Protein AF-A0A2E0HB44-F1 (afdb_monomer_lite)

Structure (mmCIF, N/CA/C/O backbone):
data_AF-A0A2E0HB44-F1
#
_entry.id   AF-A0A2E0HB44-F1
#
loop_
_atom_site.group_PDB
_atom_site.id
_atom_site.type_symbol
_atom_site.label_atom_id
_atom_site.label_alt_id
_atom_site.label_comp_id
_atom_site.label_asym_id
_atom_site.label_entity_id
_atom_site.label_seq_id
_atom_site.pdbx_PDB_ins_code
_atom_site.Cartn_x
_atom_site.Cartn_y
_atom_site.Cartn_z
_atom_site.occupancy
_atom_site.B_iso_or_equiv
_atom_site.auth_seq_id
_atom_site.auth_comp_id
_atom_site.auth_asym_id
_atom_site.auth_atom_id
_atom_site.pdbx_PDB_model_num
ATOM 1 N N . MET A 1 1 ? -35.292 -28.260 11.788 1.00 58.31 1 MET A N 1
ATOM 2 C CA . MET A 1 1 ? -34.231 -28.113 12.813 1.00 58.31 1 MET A CA 1
ATOM 3 C C . MET A 1 1 ? -33.071 -27.229 12.351 1.00 58.31 1 MET A C 1
ATOM 5 O O . MET A 1 1 ? -32.854 -26.209 12.983 1.00 58.31 1 MET A O 1
ATOM 9 N N . LYS A 1 2 ? -32.400 -27.507 11.218 1.00 65.06 2 LYS A N 1
ATOM 10 C CA . LYS A 1 2 ? -31.280 -26.671 10.717 1.00 65.06 2 LYS A CA 1
ATOM 11 C C . LYS A 1 2 ? -31.621 -25.179 10.517 1.00 65.06 2 LYS A C 1
ATOM 13 O O . LYS A 1 2 ? -30.831 -24.322 10.881 1.00 65.06 2 LYS A O 1
ATOM 18 N N . LYS A 1 3 ? -32.822 -24.871 10.004 1.00 69.94 3 LYS A N 1
ATOM 19 C CA . LYS A 1 3 ? -33.286 -23.488 9.756 1.00 69.94 3 LYS A CA 1
ATOM 20 C C . LYS A 1 3 ? -33.513 -22.672 11.036 1.00 69.94 3 LYS A C 1
ATOM 22 O O . LYS A 1 3 ? -33.260 -21.478 11.043 1.00 69.94 3 LYS A O 1
ATOM 27 N N . ILE A 1 4 ? -33.966 -23.332 12.104 1.00 79.12 4 ILE A N 1
ATOM 28 C CA . ILE A 1 4 ? -34.175 -22.689 13.408 1.00 79.12 4 ILE A CA 1
ATOM 29 C C . ILE A 1 4 ? -32.816 -22.389 14.033 1.00 79.12 4 ILE A C 1
ATOM 31 O O . ILE A 1 4 ? -32.596 -21.272 14.466 1.00 79.12 4 ILE A O 1
ATOM 35 N N . LEU A 1 5 ? -31.880 -23.343 13.978 1.00 74.62 5 LEU A N 1
ATOM 36 C CA . LEU A 1 5 ? -30.537 -23.155 14.522 1.00 74.62 5 LEU A CA 1
ATOM 37 C C . LEU A 1 5 ? -29.784 -22.016 13.815 1.00 74.62 5 LEU A C 1
ATOM 39 O O . LEU A 1 5 ? -29.263 -21.135 14.484 1.00 74.62 5 LEU A O 1
ATOM 43 N N . LEU A 1 6 ? -29.812 -21.978 12.476 1.00 78.38 6 LEU A N 1
ATOM 44 C CA . LEU A 1 6 ? -29.213 -20.891 11.688 1.00 78.38 6 LEU A CA 1
ATOM 45 C C . LEU A 1 6 ? -29.871 -19.533 11.974 1.00 78.38 6 LEU A C 1
ATOM 47 O O . LEU A 1 6 ? -29.171 -18.534 12.111 1.00 78.38 6 LEU A O 1
ATOM 51 N N . GLY A 1 7 ? -31.201 -19.501 12.109 1.00 78.94 7 GLY A N 1
ATOM 52 C CA . GLY A 1 7 ? -31.933 -18.289 12.478 1.00 78.94 7 GLY A CA 1
ATOM 53 C C . GLY A 1 7 ? -31.572 -17.793 13.879 1.00 78.94 7 GLY A C 1
ATOM 54 O O . GLY A 1 7 ? -31.317 -16.608 14.061 1.00 78.94 7 GLY A O 1
ATOM 55 N N . SER A 1 8 ? -31.472 -18.692 14.860 1.00 78.12 8 SER A N 1
ATOM 56 C CA . SER A 1 8 ? -31.067 -18.355 16.227 1.00 78.12 8 SER A CA 1
ATOM 57 C C . SER A 1 8 ? -29.629 -17.841 16.286 1.00 78.12 8 SER A C 1
ATOM 59 O O . SER A 1 8 ? -29.381 -16.840 16.949 1.00 78.12 8 SER A O 1
ATOM 61 N N . THR A 1 9 ? -28.690 -18.458 15.563 1.00 77.88 9 THR A N 1
ATOM 62 C CA . THR A 1 9 ? -27.300 -17.981 15.499 1.00 77.88 9 THR A CA 1
ATOM 63 C C . THR A 1 9 ? -27.203 -16.613 14.827 1.00 77.88 9 THR A C 1
ATOM 65 O O . THR A 1 9 ? -26.493 -15.749 15.329 1.00 77.88 9 THR A O 1
ATOM 68 N N . ALA A 1 10 ? -27.954 -16.377 13.747 1.00 75.06 10 ALA A N 1
ATOM 69 C CA . ALA A 1 10 ? -27.994 -15.078 13.080 1.00 75.06 10 ALA A CA 1
ATOM 70 C C . ALA A 1 10 ? -28.607 -13.982 13.969 1.00 75.06 10 ALA A C 1
ATOM 72 O O . ALA A 1 10 ? -28.091 -12.871 14.003 1.00 75.06 10 ALA A O 1
ATOM 73 N N . ILE A 1 11 ? -29.662 -14.293 14.732 1.00 80.44 11 ILE A N 1
ATOM 74 C CA . ILE A 1 11 ? -30.289 -13.350 15.672 1.00 80.44 11 ILE A CA 1
ATOM 75 C C . ILE A 1 11 ? -29.369 -13.056 16.856 1.00 80.44 11 ILE A C 1
ATOM 77 O O . ILE A 1 11 ? -29.272 -11.907 17.269 1.00 80.44 11 ILE A O 1
ATOM 81 N N . VAL A 1 12 ? -28.668 -14.059 17.391 1.00 78.94 12 VAL A N 1
ATOM 82 C CA . VAL A 1 12 ? -27.677 -13.847 18.455 1.00 78.94 12 VAL A CA 1
ATOM 83 C C . VAL A 1 12 ? -26.504 -13.019 17.928 1.00 78.94 12 VAL A C 1
ATOM 85 O O . VAL A 1 12 ? -26.096 -12.072 18.589 1.00 78.94 12 VAL A O 1
ATOM 88 N N . ALA A 1 13 ? -26.014 -13.292 16.716 1.00 72.75 13 ALA A N 1
ATOM 89 C CA . ALA A 1 13 ? -24.972 -12.488 16.080 1.00 72.75 13 ALA A CA 1
ATOM 90 C C . ALA A 1 13 ? -25.425 -11.035 15.853 1.00 72.75 13 ALA A C 1
ATOM 92 O O . ALA A 1 13 ? -24.742 -10.107 16.278 1.00 72.75 13 ALA A O 1
ATOM 93 N N . ALA A 1 14 ? -26.608 -10.825 15.271 1.00 72.56 14 ALA A N 1
ATOM 94 C CA . ALA A 1 14 ? -27.177 -9.495 15.057 1.00 72.56 14 ALA A CA 1
ATOM 95 C C . ALA A 1 14 ? -27.480 -8.769 16.378 1.00 72.56 14 ALA A C 1
ATOM 97 O O . ALA A 1 14 ? -27.233 -7.573 16.496 1.00 72.56 14 ALA A O 1
ATOM 98 N N . GLY A 1 15 ? -27.963 -9.488 17.392 1.00 72.50 15 GLY A N 1
ATOM 99 C CA . GLY A 1 15 ? -28.239 -8.961 18.724 1.00 72.50 15 GLY A CA 1
ATOM 100 C C . GLY A 1 15 ? -26.971 -8.571 19.478 1.00 72.50 15 GLY A C 1
ATOM 101 O O . GLY A 1 15 ? -26.975 -7.558 20.167 1.00 72.50 15 GLY A O 1
ATOM 102 N N . MET A 1 16 ? -25.864 -9.298 19.307 1.00 68.94 16 MET A N 1
ATOM 103 C CA . MET A 1 16 ? -24.560 -8.905 19.857 1.00 68.94 16 MET A CA 1
ATOM 104 C C . MET A 1 16 ? -24.000 -7.662 19.155 1.00 68.94 16 MET A C 1
ATOM 106 O O . MET A 1 16 ? -23.440 -6.802 19.823 1.00 68.94 16 MET A O 1
ATOM 110 N N . ILE A 1 17 ? -24.213 -7.521 17.842 1.00 65.62 17 ILE A N 1
ATOM 111 C CA . ILE A 1 17 ? -23.807 -6.329 17.077 1.00 65.62 17 ILE A CA 1
ATOM 112 C C . ILE A 1 17 ? -24.665 -5.108 17.449 1.00 65.62 17 ILE A C 1
ATOM 114 O O . ILE A 1 17 ? -24.153 -4.001 17.563 1.00 65.62 17 ILE A O 1
ATOM 118 N N . ALA A 1 18 ? -25.968 -5.295 17.667 1.00 63.72 18 ALA A N 1
ATOM 119 C CA . ALA A 1 18 ? -26.884 -4.207 18.011 1.00 63.72 18 ALA A CA 1
ATOM 120 C C . ALA A 1 18 ? -26.830 -3.793 19.494 1.00 63.72 18 ALA A C 1
ATOM 122 O O . ALA A 1 18 ? -27.252 -2.689 19.828 1.00 63.72 18 ALA A O 1
ATOM 123 N N . SER A 1 19 ? -26.347 -4.666 20.387 1.00 59.84 19 SER A N 1
ATOM 124 C CA . SER A 1 19 ? -26.291 -4.410 21.837 1.00 59.84 19 SER A CA 1
ATOM 125 C C . SER A 1 19 ? -24.945 -3.891 22.334 1.00 59.84 19 SER A C 1
ATOM 127 O O . SER A 1 19 ? -24.829 -3.560 23.515 1.00 59.84 19 SER A O 1
ATOM 129 N N . THR A 1 20 ? -23.933 -3.767 21.469 1.00 57.34 20 THR A N 1
ATOM 130 C CA . THR A 1 20 ? -22.723 -3.035 21.845 1.00 57.34 20 THR A CA 1
ATOM 131 C C . THR A 1 20 ? -23.095 -1.581 22.135 1.00 57.34 20 THR A C 1
ATOM 133 O O . THR A 1 20 ? -23.658 -0.926 21.253 1.00 57.34 20 THR A O 1
ATOM 136 N N . PRO A 1 21 ? -22.781 -1.050 23.335 1.00 56.03 21 PRO A N 1
ATOM 137 C CA . PRO A 1 21 ? -22.858 0.384 23.589 1.00 56.03 21 PRO A CA 1
ATOM 138 C C . PRO A 1 21 ? -22.138 1.129 22.467 1.00 56.03 21 PRO A C 1
ATOM 140 O O . PRO A 1 21 ? -21.181 0.590 21.905 1.00 56.03 21 PRO A O 1
ATOM 143 N N . SER A 1 22 ? -22.560 2.357 22.154 1.00 57.22 22 SER A N 1
ATOM 144 C CA . SER A 1 22 ? -21.786 3.244 21.284 1.00 57.22 22 SER A CA 1
ATOM 145 C C . SER A 1 22 ? -20.380 3.376 21.872 1.00 57.22 22 SER A C 1
ATOM 147 O O . SER A 1 22 ? -20.172 4.114 22.837 1.00 57.22 22 SER A O 1
ATOM 149 N N . ALA A 1 23 ? -19.442 2.581 21.366 1.00 58.41 23 ALA A N 1
ATOM 150 C CA . ALA A 1 23 ? -18.107 2.509 21.913 1.00 58.41 23 ALA A CA 1
ATOM 151 C C . ALA A 1 23 ? -17.358 3.723 21.383 1.00 58.41 23 ALA A C 1
ATOM 153 O O . ALA A 1 23 ? -17.061 3.828 20.193 1.00 58.41 23 ALA A O 1
ATOM 154 N N . ILE A 1 24 ? -17.123 4.675 22.278 1.00 62.69 24 ILE A N 1
ATOM 155 C CA . ILE A 1 24 ? -16.204 5.769 22.020 1.00 62.69 24 ILE A CA 1
ATOM 156 C C . ILE A 1 24 ? -14.802 5.145 21.981 1.00 62.69 24 ILE A C 1
ATOM 158 O O . ILE A 1 24 ? -14.498 4.192 22.700 1.00 62.69 24 ILE A O 1
ATOM 162 N N . ALA A 1 25 ? -13.958 5.627 21.078 1.00 62.62 25 ALA A N 1
ATOM 163 C CA . ALA A 1 25 ? -12.551 5.277 21.127 1.00 62.62 25 ALA A CA 1
ATOM 164 C C . ALA A 1 25 ? -11.939 5.917 22.381 1.00 62.62 25 ALA A C 1
ATOM 166 O O . ALA A 1 25 ? -12.095 7.127 22.562 1.00 62.62 25 ALA A O 1
ATOM 167 N N . ALA A 1 26 ? -11.230 5.139 23.210 1.00 64.38 26 ALA A N 1
ATOM 168 C CA . ALA A 1 26 ? -10.563 5.650 24.414 1.00 64.38 26 ALA A CA 1
ATOM 169 C C . ALA A 1 26 ? -9.682 6.878 24.109 1.00 64.38 26 ALA A C 1
ATOM 171 O O . ALA A 1 26 ? -9.571 7.805 24.911 1.00 64.38 26 ALA A O 1
ATOM 172 N N . GLU A 1 27 ? -9.098 6.903 22.908 1.00 75.38 27 GLU A N 1
ATOM 173 C CA . GLU A 1 27 ? -8.415 8.050 22.327 1.00 75.38 27 GLU A CA 1
ATOM 174 C C . GLU A 1 27 ? -8.846 8.233 20.860 1.00 75.38 27 GLU A C 1
ATOM 176 O O . GLU A 1 27 ? -9.096 7.258 20.139 1.00 75.38 27 GLU A O 1
ATOM 181 N N . LYS A 1 28 ? -8.915 9.490 20.391 1.00 83.94 28 LYS A N 1
ATOM 182 C CA . LYS A 1 28 ? -9.114 9.782 18.962 1.00 83.94 28 LYS A CA 1
ATOM 183 C C . LYS A 1 28 ? -8.032 9.071 18.146 1.00 83.94 28 LYS A C 1
ATOM 185 O O . LYS A 1 28 ? -6.862 9.101 18.521 1.00 83.94 28 LYS A O 1
ATOM 190 N N . MET A 1 29 ? -8.425 8.468 17.022 1.00 88.19 29 MET A N 1
ATOM 191 C CA . MET A 1 29 ? -7.479 7.815 16.118 1.00 88.19 29 MET A CA 1
ATOM 192 C C . MET A 1 29 ? -6.395 8.807 15.688 1.00 88.19 29 MET A C 1
ATOM 194 O O . MET A 1 29 ? -6.696 9.892 15.188 1.00 88.19 29 MET A O 1
ATOM 198 N N . LYS A 1 30 ? -5.135 8.419 15.890 1.00 92.38 30 LYS A N 1
ATOM 199 C CA . LYS A 1 30 ? -3.972 9.133 15.366 1.00 92.38 30 LYS A CA 1
ATOM 200 C C . LYS A 1 30 ? -3.661 8.580 13.984 1.00 92.38 30 LYS A C 1
ATOM 202 O O . LYS A 1 30 ? -3.570 7.364 13.819 1.00 92.38 30 LYS A O 1
ATOM 207 N N . LEU A 1 31 ? -3.504 9.478 13.020 1.00 95.31 31 LEU A N 1
ATOM 208 C CA . LEU A 1 31 ? -2.991 9.141 11.699 1.00 95.31 31 LEU A CA 1
ATOM 209 C C . LEU A 1 31 ? -1.477 9.345 11.689 1.00 95.31 31 LEU A C 1
ATOM 211 O O . LEU A 1 31 ? -0.979 10.373 12.150 1.00 95.31 31 LEU A O 1
ATOM 215 N N . SER A 1 32 ? -0.761 8.362 11.165 1.00 97.00 32 SER A N 1
ATOM 216 C CA . SER A 1 32 ? 0.648 8.449 10.807 1.00 97.00 32 SER A CA 1
ATOM 217 C C . SER A 1 32 ? 0.780 8.597 9.299 1.00 97.00 32 SER A C 1
ATOM 219 O O . SER A 1 32 ? 0.073 7.917 8.554 1.00 97.00 32 SER A O 1
ATOM 221 N N . VAL A 1 33 ? 1.723 9.435 8.880 1.00 97.75 33 VAL A N 1
ATOM 222 C CA . VAL A 1 33 ? 2.183 9.509 7.494 1.00 97.75 33 VAL A CA 1
ATOM 223 C C . VAL A 1 33 ? 3.498 8.743 7.402 1.00 97.75 33 VAL A C 1
ATOM 225 O O . VAL A 1 33 ? 4.416 8.998 8.183 1.00 97.75 33 VAL A O 1
ATOM 228 N N . GLY A 1 34 ? 3.563 7.789 6.485 1.00 96.88 34 GLY A N 1
ATOM 229 C CA . GLY A 1 34 ? 4.752 7.008 6.157 1.00 96.88 34 GLY A CA 1
ATOM 230 C C . GLY A 1 34 ? 4.822 6.782 4.652 1.00 96.88 34 GLY A C 1
ATOM 231 O O . GLY A 1 34 ? 4.185 7.514 3.903 1.00 96.88 34 GLY A O 1
ATOM 232 N N . GLY A 1 35 ? 5.576 5.778 4.220 1.00 93.88 35 GLY A N 1
ATOM 233 C CA . GLY A 1 35 ? 5.709 5.442 2.806 1.00 93.88 35 GLY A CA 1
ATOM 234 C C . GLY A 1 35 ? 7.125 5.024 2.439 1.00 93.88 35 GLY A C 1
ATOM 235 O O . GLY A 1 35 ? 7.968 4.820 3.322 1.00 93.88 35 GLY A O 1
ATOM 236 N N . TYR A 1 36 ? 7.382 4.923 1.141 1.00 90.56 36 TYR A N 1
ATOM 237 C CA . TYR A 1 36 ? 8.688 4.593 0.583 1.00 90.56 36 TYR A CA 1
ATOM 238 C C . TYR A 1 36 ? 8.940 5.355 -0.721 1.00 90.56 36 TYR A C 1
ATOM 240 O O . TYR A 1 36 ? 8.036 5.934 -1.315 1.00 90.56 36 TYR A O 1
ATOM 248 N N . MET A 1 37 ? 10.199 5.376 -1.149 1.00 88.62 37 MET A N 1
ATOM 249 C CA . MET A 1 37 ? 10.588 5.848 -2.471 1.00 88.62 37 MET A CA 1
ATOM 250 C C . MET A 1 37 ? 11.817 5.068 -2.920 1.00 88.62 37 MET A C 1
ATOM 252 O O . MET A 1 37 ? 12.819 4.997 -2.207 1.00 88.62 37 MET A O 1
ATOM 256 N N . GLU A 1 38 ? 11.741 4.526 -4.122 1.00 85.56 38 GLU A N 1
ATOM 257 C CA . GLU A 1 38 ? 12.774 3.760 -4.788 1.00 85.56 38 GLU A CA 1
ATOM 258 C C . GLU A 1 38 ? 13.113 4.386 -6.139 1.00 85.56 38 GLU A C 1
ATOM 260 O O . GLU A 1 38 ? 12.278 4.985 -6.820 1.00 85.56 38 GLU A O 1
ATOM 265 N N . GLN A 1 39 ? 14.379 4.260 -6.525 1.00 85.44 39 GLN A N 1
ATOM 266 C CA . GLN A 1 39 ? 14.884 4.693 -7.820 1.00 85.44 39 GLN A CA 1
ATOM 267 C C . GLN A 1 39 ? 15.800 3.610 -8.360 1.00 85.44 39 GLN A C 1
ATOM 269 O O . GLN A 1 39 ? 16.777 3.225 -7.714 1.00 85.44 39 GLN A O 1
ATOM 274 N N . TRP A 1 40 ? 15.496 3.154 -9.563 1.00 83.56 40 TRP A N 1
ATOM 275 C CA . TRP A 1 40 ? 16.187 2.065 -10.218 1.00 83.56 40 TRP A CA 1
ATOM 276 C C . TRP A 1 40 ? 16.804 2.542 -11.527 1.00 83.56 40 TRP A C 1
ATOM 278 O O . TRP A 1 40 ? 16.214 3.322 -12.272 1.00 83.56 40 TRP A O 1
ATOM 288 N N . PHE A 1 41 ? 17.993 2.026 -11.820 1.00 84.81 41 PHE A N 1
ATOM 289 C CA . PHE A 1 41 ? 18.734 2.275 -13.053 1.00 84.81 41 PHE A CA 1
ATOM 290 C C . PHE A 1 41 ? 19.130 0.924 -13.632 1.00 84.81 41 PHE A C 1
ATOM 292 O O . PHE A 1 41 ? 19.623 0.064 -12.899 1.00 84.81 41 PHE A O 1
ATOM 299 N N . GLY A 1 42 ? 18.933 0.725 -14.929 1.00 81.31 42 GLY A N 1
ATOM 300 C CA . GLY A 1 42 ? 19.111 -0.597 -15.512 1.00 81.31 42 GLY A CA 1
ATOM 301 C C . GLY A 1 42 ? 19.305 -0.569 -17.013 1.00 81.31 42 GLY A C 1
ATOM 302 O O . GLY A 1 42 ? 18.936 0.389 -17.691 1.00 81.31 42 GLY A O 1
ATOM 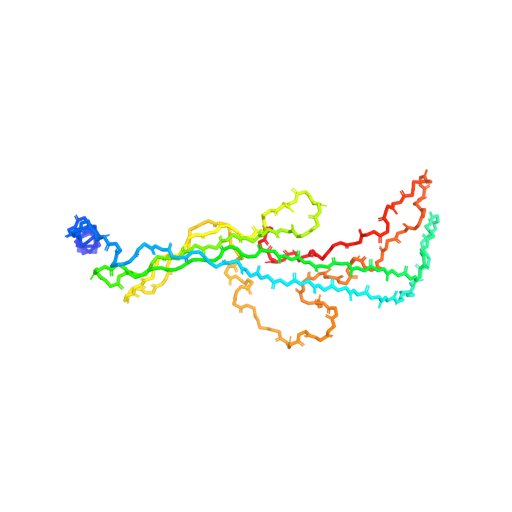303 N N . PHE A 1 43 ? 19.901 -1.651 -17.505 1.00 80.69 43 PHE A N 1
ATOM 304 C CA . PHE A 1 43 ? 20.108 -1.896 -18.922 1.00 80.69 43 PHE A CA 1
ATOM 305 C C . PHE A 1 43 ? 19.313 -3.125 -19.352 1.00 80.69 43 PHE A C 1
ATOM 307 O O . PHE A 1 43 ? 19.311 -4.138 -18.650 1.00 80.69 43 PHE A O 1
ATOM 314 N N . THR A 1 44 ? 18.670 -3.045 -20.510 1.00 78.12 44 THR A N 1
ATOM 315 C CA . THR A 1 44 ? 17.923 -4.141 -21.124 1.00 78.12 44 THR A CA 1
ATOM 316 C C . THR A 1 44 ? 18.498 -4.463 -22.496 1.00 78.12 44 THR A C 1
ATOM 318 O O . THR A 1 44 ? 18.880 -3.581 -23.259 1.00 78.12 44 THR A O 1
ATOM 321 N N . SER A 1 45 ? 18.589 -5.757 -22.792 1.00 77.38 45 SER A N 1
ATOM 322 C CA . SER A 1 45 ? 18.930 -6.277 -24.115 1.00 77.38 45 SER A CA 1
ATOM 323 C C . SER A 1 45 ? 17.795 -7.185 -24.555 1.00 77.38 45 SER A C 1
ATOM 325 O O . SER A 1 45 ? 17.327 -8.009 -23.764 1.00 77.38 45 SER A O 1
ATOM 327 N N . GLN A 1 46 ? 17.336 -7.008 -25.784 1.00 73.19 46 GLN A N 1
ATOM 328 C CA . GLN A 1 46 ? 16.203 -7.725 -26.347 1.00 73.19 46 GLN A CA 1
ATOM 329 C C . GLN A 1 46 ? 16.372 -7.881 -27.852 1.00 73.19 46 GLN A C 1
ATOM 331 O O . GLN A 1 46 ? 17.105 -7.115 -28.474 1.00 73.19 46 GLN A O 1
ATOM 336 N N . ASP A 1 47 ? 15.684 -8.868 -28.417 1.00 76.19 47 ASP A N 1
ATOM 337 C CA . ASP A 1 47 ? 15.642 -9.052 -29.861 1.00 76.19 47 ASP A CA 1
ATOM 338 C C . ASP A 1 47 ? 14.764 -7.966 -30.494 1.00 76.19 47 ASP A C 1
ATOM 340 O O . ASP A 1 47 ? 13.619 -7.761 -30.080 1.00 76.19 47 ASP A O 1
ATOM 344 N N . ASP A 1 48 ? 15.294 -7.284 -31.509 1.00 67.94 48 ASP A N 1
ATOM 345 C CA . ASP A 1 48 ? 14.575 -6.220 -32.204 1.00 67.94 48 ASP A CA 1
ATOM 346 C C . ASP A 1 48 ? 13.313 -6.757 -32.891 1.00 67.94 48 ASP A C 1
ATOM 348 O O . ASP A 1 48 ? 13.337 -7.739 -33.643 1.00 67.94 48 ASP A O 1
ATOM 352 N N . VAL A 1 49 ? 12.200 -6.052 -32.696 1.00 69.25 49 VAL A N 1
ATOM 353 C CA . VAL A 1 49 ? 10.987 -6.229 -33.498 1.00 69.25 49 VAL A CA 1
ATOM 354 C C . VAL A 1 49 ? 11.019 -5.204 -34.627 1.00 69.25 49 VAL A C 1
ATOM 356 O O . VAL A 1 49 ? 11.391 -4.050 -34.426 1.00 69.25 49 VAL A O 1
ATOM 359 N N . THR A 1 50 ? 10.637 -5.610 -35.841 1.00 75.94 50 THR A N 1
ATOM 360 C CA . THR A 1 50 ? 10.656 -4.717 -37.011 1.00 75.94 50 THR A CA 1
ATOM 361 C C . THR A 1 50 ? 9.898 -3.416 -36.730 1.00 75.94 50 THR A C 1
ATOM 363 O O . THR A 1 50 ? 8.699 -3.446 -36.466 1.00 75.94 50 THR A O 1
ATOM 366 N N . GLY A 1 51 ? 10.597 -2.282 -36.839 1.00 68.69 51 GLY A N 1
ATOM 367 C CA . GLY A 1 51 ? 10.016 -0.947 -36.664 1.00 68.69 51 GLY A CA 1
ATOM 368 C C . GLY A 1 51 ? 9.961 -0.439 -35.221 1.00 68.69 51 GLY A C 1
ATOM 369 O O . GLY A 1 51 ? 9.285 0.550 -34.983 1.00 68.69 51 GLY A O 1
ATOM 370 N N . GLN A 1 52 ? 10.638 -1.086 -34.272 1.00 70.62 52 GLN A N 1
ATOM 371 C CA . GLN A 1 52 ? 10.758 -0.619 -32.889 1.00 70.62 52 GLN A CA 1
ATOM 372 C C . GLN A 1 52 ? 12.236 -0.399 -32.562 1.00 70.62 52 GLN A C 1
ATOM 374 O O . GLN A 1 52 ? 13.058 -1.266 -32.853 1.00 70.62 52 GLN A O 1
ATOM 379 N N . ASP A 1 53 ? 12.562 0.747 -31.967 1.00 71.19 53 ASP A N 1
ATOM 380 C CA . ASP A 1 53 ? 13.893 1.023 -31.415 1.00 71.19 53 ASP A CA 1
ATOM 381 C C . ASP A 1 53 ? 13.780 1.166 -29.896 1.00 71.19 53 ASP A C 1
ATOM 383 O O . ASP A 1 53 ? 12.848 1.797 -29.386 1.00 71.19 53 ASP A O 1
ATOM 387 N N . TYR A 1 54 ? 14.717 0.576 -29.162 1.00 73.88 54 TYR A N 1
ATOM 388 C CA . TYR A 1 54 ? 14.701 0.522 -27.706 1.00 73.88 54 TYR A CA 1
ATOM 389 C C . TYR A 1 54 ? 15.971 1.162 -27.140 1.00 73.88 54 TYR A C 1
ATOM 391 O O . TYR A 1 54 ? 17.082 0.830 -27.532 1.00 73.88 54 TYR A O 1
ATOM 399 N N . SER A 1 55 ? 15.810 2.042 -26.145 1.00 70.44 55 SER A N 1
ATOM 400 C CA . SER A 1 55 ? 16.904 2.816 -25.523 1.00 70.44 55 SER A CA 1
ATOM 401 C C . SER A 1 55 ? 18.045 1.953 -24.959 1.00 70.44 55 SER A C 1
ATOM 403 O O . SER A 1 55 ? 19.173 2.421 -24.807 1.00 70.44 55 SER A O 1
ATOM 405 N N . GLY A 1 56 ? 17.752 0.706 -24.566 1.00 75.25 56 GLY A N 1
ATOM 406 C CA . GLY A 1 56 ? 18.686 -0.203 -23.893 1.00 75.25 56 GLY A CA 1
ATOM 407 C C . GLY A 1 56 ? 19.066 0.212 -22.464 1.00 75.25 56 GLY A C 1
ATOM 408 O O . GLY A 1 56 ? 19.540 -0.622 -21.702 1.00 75.25 56 GLY A O 1
ATOM 409 N N . PHE A 1 57 ? 18.828 1.464 -22.064 1.00 81.12 57 PHE A N 1
ATOM 410 C CA . PHE A 1 57 ? 18.947 1.978 -20.697 1.00 81.12 57 PHE A CA 1
ATOM 411 C C . PHE A 1 57 ? 17.628 2.612 -20.238 1.00 81.12 57 PHE A C 1
ATOM 413 O O . PHE A 1 57 ? 16.956 3.289 -21.022 1.00 81.12 57 PHE A O 1
ATOM 420 N N . SER A 1 58 ? 17.276 2.425 -18.965 1.00 78.25 58 SER A N 1
ATOM 421 C CA . SER A 1 58 ? 16.071 2.994 -18.360 1.00 78.25 58 SER A CA 1
ATOM 422 C C . SER A 1 58 ? 16.286 3.406 -16.904 1.00 78.25 58 SER A C 1
ATOM 424 O O . SER A 1 58 ? 17.145 2.870 -16.194 1.00 78.25 58 SER A O 1
ATOM 426 N N . THR A 1 59 ? 15.464 4.359 -16.470 1.00 81.75 59 THR A N 1
ATOM 427 C CA . THR A 1 59 ? 15.303 4.753 -15.074 1.00 81.75 59 THR A CA 1
ATOM 428 C C . THR A 1 59 ? 13.858 4.523 -14.663 1.00 81.75 59 THR A C 1
ATOM 430 O O . THR A 1 59 ? 12.948 5.033 -15.319 1.00 81.75 59 THR A O 1
ATOM 433 N N . VAL A 1 60 ? 13.646 3.789 -13.577 1.00 80.12 60 VAL A N 1
ATOM 434 C CA . VAL A 1 60 ? 12.311 3.467 -13.066 1.00 80.12 60 VAL A CA 1
ATOM 435 C C . VAL A 1 60 ? 12.194 3.989 -11.643 1.00 80.12 60 VAL A C 1
ATOM 437 O O . VAL A 1 60 ? 13.055 3.726 -10.805 1.00 80.12 60 VAL A O 1
ATOM 440 N N . SER A 1 61 ? 11.141 4.755 -11.387 1.00 82.44 61 SER A N 1
ATOM 441 C CA . SER A 1 61 ? 10.804 5.259 -10.061 1.00 82.44 61 SER A CA 1
ATOM 442 C C . SER A 1 61 ? 9.603 4.506 -9.529 1.00 82.44 61 SER A C 1
ATOM 444 O O . SER A 1 61 ? 8.654 4.278 -10.281 1.00 82.44 61 SER A O 1
ATOM 446 N N . ASP A 1 62 ? 9.629 4.216 -8.239 1.00 81.69 62 ASP A N 1
ATOM 447 C CA . ASP A 1 62 ? 8.458 3.774 -7.502 1.00 81.69 62 ASP A CA 1
ATOM 448 C C . ASP A 1 62 ? 8.408 4.484 -6.158 1.00 81.69 62 ASP A C 1
ATOM 450 O O . ASP A 1 62 ? 9.450 4.782 -5.572 1.00 81.69 62 ASP A O 1
ATOM 454 N N . GLY A 1 63 ? 7.232 4.834 -5.680 1.00 87.88 63 GLY A N 1
ATOM 455 C CA . GLY A 1 63 ? 7.136 5.601 -4.459 1.00 87.88 63 GLY A CA 1
ATOM 456 C C . GLY A 1 63 ? 5.707 5.830 -4.051 1.00 87.88 63 GLY A C 1
ATOM 457 O O . GLY A 1 63 ? 4.824 6.016 -4.878 1.00 87.88 63 GLY A O 1
ATOM 458 N N . GLU A 1 64 ? 5.511 5.880 -2.745 1.00 91.94 64 GLU A N 1
ATOM 459 C CA . GLU A 1 64 ? 4.185 5.838 -2.169 1.00 91.94 64 GLU A CA 1
ATOM 460 C C . GLU A 1 64 ? 4.159 6.558 -0.823 1.00 91.94 64 GLU A C 1
ATOM 462 O O . GLU A 1 64 ? 5.135 6.540 -0.063 1.00 91.94 64 GLU A O 1
ATOM 467 N N . ILE A 1 65 ? 3.031 7.189 -0.511 1.00 95.88 65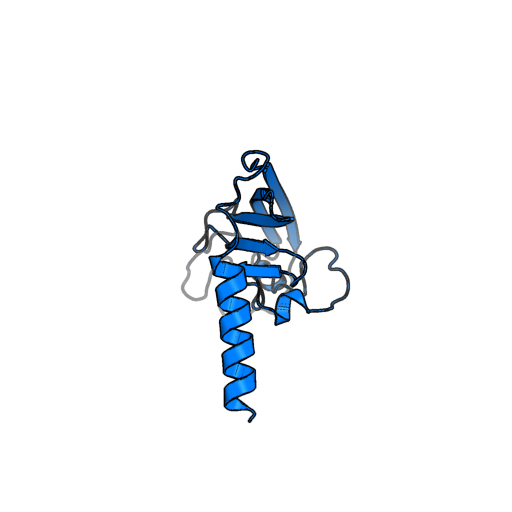 ILE A N 1
ATOM 468 C CA . ILE A 1 65 ? 2.774 7.881 0.750 1.00 95.88 65 ILE A CA 1
ATOM 469 C C . ILE A 1 65 ? 1.598 7.204 1.444 1.00 95.88 65 ILE A C 1
ATOM 471 O O . ILE A 1 65 ? 0.472 7.192 0.957 1.00 95.88 65 ILE A O 1
ATOM 475 N N . HIS A 1 66 ? 1.848 6.689 2.642 1.00 97.19 66 HIS A N 1
ATOM 476 C CA . HIS A 1 66 ? 0.885 5.910 3.412 1.00 97.19 66 HIS A CA 1
ATOM 477 C C . HIS A 1 66 ? 0.252 6.765 4.501 1.00 97.19 66 HIS A C 1
ATOM 479 O O . HIS A 1 66 ? 0.952 7.253 5.393 1.00 97.19 66 HIS A O 1
ATOM 485 N N . PHE A 1 67 ? -1.073 6.863 4.514 1.00 97.69 67 PHE A N 1
ATOM 486 C CA . PHE A 1 67 ? -1.848 7.425 5.618 1.00 97.69 67 PHE A CA 1
ATOM 487 C C . PHE A 1 67 ? -2.477 6.285 6.414 1.00 97.69 67 PHE A C 1
ATOM 489 O O . PHE A 1 67 ? -3.514 5.731 6.049 1.00 97.69 67 PHE A O 1
ATOM 496 N N . LYS A 1 68 ? -1.837 5.924 7.526 1.00 97.69 68 LYS A N 1
ATOM 497 C CA . LYS A 1 68 ? -2.227 4.775 8.352 1.00 97.69 68 LYS A CA 1
ATOM 498 C C . LYS A 1 68 ? -2.752 5.234 9.699 1.00 97.69 68 LYS A C 1
ATOM 500 O O . LYS A 1 68 ? -2.200 6.141 10.316 1.00 97.69 68 LYS A O 1
ATOM 505 N N . GLY A 1 69 ? -3.810 4.597 10.179 1.00 96.56 69 GLY A N 1
ATOM 506 C CA . GLY A 1 69 ? -4.386 4.878 11.488 1.00 96.56 69 GLY A CA 1
ATOM 507 C C . GLY A 1 69 ? -4.933 3.627 12.139 1.00 96.56 69 GLY A C 1
ATOM 508 O O . GLY A 1 69 ? -5.417 2.722 11.466 1.00 96.56 69 GLY A O 1
ATOM 509 N N . SER A 1 70 ? -4.876 3.576 13.465 1.00 95.19 70 SER A N 1
ATOM 510 C CA . SER A 1 70 ? -5.540 2.533 14.240 1.00 95.19 70 SER A CA 1
ATOM 511 C C . SER A 1 70 ? -5.973 3.080 15.590 1.00 95.19 70 SER A C 1
ATOM 513 O O . SER A 1 70 ? -5.288 3.907 16.193 1.00 95.19 70 SER A O 1
ATOM 515 N N . THR A 1 71 ? -7.133 2.641 16.060 1.00 94.44 71 THR A N 1
ATOM 516 C CA . THR A 1 71 ? -7.597 2.896 17.420 1.00 94.44 71 THR A CA 1
ATOM 517 C C . THR A 1 71 ? -8.321 1.678 17.966 1.00 94.44 71 THR A C 1
ATOM 519 O O . THR A 1 71 ? -8.929 0.910 17.219 1.00 94.44 71 THR A O 1
ATOM 522 N N . LYS A 1 72 ? -8.264 1.509 19.286 1.00 92.81 72 LYS A N 1
ATOM 523 C CA . LYS A 1 72 ? -9.000 0.470 19.997 1.00 92.81 72 LYS A CA 1
ATOM 524 C C . LYS A 1 72 ? -10.159 1.109 20.748 1.00 92.81 72 LYS A C 1
ATOM 526 O O . LYS A 1 72 ? -9.971 2.036 21.533 1.00 92.81 72 LYS A O 1
ATOM 531 N N . LEU A 1 73 ? -11.354 0.612 20.476 1.00 91.19 73 LEU A N 1
ATOM 532 C CA . LEU A 1 73 ? -12.586 1.017 21.131 1.00 91.19 73 LEU A CA 1
ATOM 533 C C . LEU A 1 73 ? -12.679 0.384 22.523 1.00 91.19 73 LEU A C 1
ATOM 535 O O . LEU A 1 73 ? -12.109 -0.682 22.776 1.00 91.19 73 LEU A O 1
ATOM 539 N N . ASP A 1 74 ? -13.457 1.001 23.411 1.00 88.38 74 ASP A N 1
ATOM 540 C CA . ASP A 1 74 ? -13.626 0.532 24.795 1.00 88.38 74 ASP A CA 1
ATOM 541 C C . ASP A 1 74 ? -14.219 -0.885 24.891 1.00 88.38 74 ASP A C 1
ATOM 543 O O . ASP A 1 74 ? -13.966 -1.617 25.846 1.00 88.38 74 ASP A O 1
ATOM 547 N N . ASN A 1 75 ? -14.971 -1.310 23.870 1.00 86.88 75 ASN A N 1
ATOM 548 C CA . ASN A 1 75 ? -15.518 -2.665 23.762 1.00 86.88 75 ASN A CA 1
ATOM 549 C C . ASN A 1 75 ? -14.495 -3.709 23.261 1.00 86.88 75 ASN A C 1
ATOM 551 O O . ASN A 1 75 ? -14.852 -4.862 23.024 1.00 86.88 75 ASN A O 1
ATOM 555 N N . GLY A 1 76 ? -13.232 -3.318 23.083 1.00 88.19 76 GLY A N 1
ATOM 556 C CA . GLY A 1 76 ? -12.134 -4.194 22.687 1.00 88.19 76 GLY A CA 1
ATOM 557 C C . GLY A 1 76 ? -11.955 -4.381 21.179 1.00 88.19 76 GLY A C 1
ATOM 558 O O . GLY A 1 76 ? -10.974 -5.017 20.791 1.00 88.19 76 GLY A O 1
ATOM 559 N N . ILE A 1 77 ? -12.842 -3.827 20.347 1.00 92.12 77 ILE A N 1
ATOM 560 C CA . ILE A 1 77 ? -12.718 -3.837 18.883 1.00 92.12 77 ILE A CA 1
ATOM 561 C C . ILE A 1 77 ? -11.656 -2.821 18.453 1.00 92.12 77 ILE A C 1
ATOM 563 O O . ILE A 1 77 ? -11.646 -1.691 18.935 1.00 92.12 77 ILE A O 1
ATOM 567 N N . SER A 1 78 ? -10.785 -3.201 17.525 1.00 94.00 78 SER A N 1
ATOM 568 C CA . SER A 1 78 ? -9.850 -2.288 16.866 1.00 94.00 78 SER A CA 1
ATOM 569 C C . SER A 1 78 ? -10.391 -1.866 15.505 1.00 94.00 78 SER A C 1
ATOM 571 O O . SER A 1 78 ? -10.819 -2.713 14.723 1.00 94.00 78 SER A O 1
ATOM 573 N N . ILE A 1 79 ? -10.336 -0.567 15.219 1.00 95.06 79 ILE A N 1
ATOM 574 C CA . ILE A 1 79 ? -10.645 0.012 13.910 1.00 95.06 79 ILE A CA 1
ATOM 575 C C . ILE A 1 79 ? -9.350 0.565 13.326 1.00 95.06 79 ILE A C 1
ATOM 577 O O . ILE A 1 79 ? -8.660 1.330 14.001 1.00 95.06 79 ILE A O 1
ATOM 581 N N . GLY A 1 80 ? -9.025 0.197 12.091 1.00 96.25 80 GLY A N 1
ATOM 582 C CA . GLY A 1 80 ? -7.882 0.726 11.353 1.00 96.25 80 GLY A CA 1
ATOM 583 C C . GLY A 1 80 ? -8.286 1.343 10.021 1.00 96.25 80 GLY A C 1
ATOM 584 O O . GLY A 1 80 ? -9.331 1.005 9.476 1.00 96.25 80 GLY A O 1
ATOM 585 N N . VAL A 1 81 ? -7.457 2.242 9.504 1.00 97.06 81 VAL A N 1
ATOM 586 C CA . VAL A 1 81 ? -7.585 2.829 8.164 1.00 97.06 81 VAL A CA 1
ATOM 587 C C . VAL A 1 81 ? -6.229 2.806 7.467 1.00 97.06 81 VAL A C 1
ATOM 589 O O . VAL A 1 81 ? -5.195 2.974 8.125 1.00 97.06 81 VAL A O 1
ATOM 592 N N . ASN A 1 82 ? -6.247 2.600 6.156 1.00 97.25 82 ASN A N 1
ATOM 593 C CA . ASN A 1 82 ? -5.088 2.696 5.282 1.00 97.25 82 ASN A CA 1
ATOM 594 C C . ASN A 1 82 ? -5.487 3.429 4.000 1.00 97.25 82 ASN A C 1
ATOM 596 O O . ASN A 1 82 ? -6.538 3.129 3.433 1.00 97.25 82 ASN A O 1
ATOM 600 N N . VAL A 1 83 ? -4.655 4.378 3.583 1.00 96.81 83 VAL A N 1
ATOM 601 C CA . VAL A 1 83 ? -4.717 5.015 2.267 1.00 96.81 83 VAL A CA 1
ATOM 602 C C . VAL A 1 83 ? -3.300 5.066 1.721 1.00 96.81 83 VAL A C 1
ATOM 604 O O . VAL A 1 83 ? -2.401 5.549 2.417 1.00 96.81 83 VAL A O 1
ATOM 607 N N . GLN A 1 84 ? -3.128 4.569 0.509 1.00 95.19 84 GLN A N 1
ATOM 608 C CA . GLN A 1 84 ? -1.860 4.407 -0.180 1.00 95.19 84 GLN A CA 1
ATOM 609 C C . GLN A 1 84 ? -1.862 5.324 -1.410 1.00 95.19 84 GLN A C 1
ATOM 611 O O . GLN A 1 84 ? -2.693 5.178 -2.294 1.00 95.19 84 GLN A O 1
ATOM 616 N N . LEU A 1 85 ? -1.075 6.408 -1.360 1.00 94.31 85 LEU A N 1
ATOM 617 C CA . LEU A 1 85 ? -1.040 7.478 -2.367 1.00 94.31 85 LEU A CA 1
ATOM 618 C C . LEU A 1 85 ? 0.237 7.358 -3.190 1.00 94.31 85 LEU A C 1
ATOM 620 O O . LEU A 1 85 ? 1.325 7.595 -2.663 1.00 94.31 85 LEU A O 1
ATOM 624 N N . GLU A 1 86 ? 0.088 7.134 -4.488 1.00 91.44 86 GLU A N 1
ATOM 625 C CA . GLU A 1 86 ? 1.197 7.102 -5.439 1.00 91.44 86 GLU A CA 1
ATOM 626 C C . GLU A 1 86 ? 2.005 8.411 -5.404 1.00 91.44 86 GLU A C 1
ATOM 628 O O . GLU A 1 86 ? 1.452 9.515 -5.436 1.00 91.44 86 GLU A O 1
ATOM 633 N N . ALA A 1 87 ? 3.334 8.323 -5.352 1.00 90.56 87 ALA A N 1
ATOM 634 C CA . ALA A 1 87 ? 4.214 9.494 -5.391 1.00 90.56 87 ALA A CA 1
ATOM 635 C C . ALA A 1 87 ? 4.449 10.006 -6.824 1.00 90.56 87 ALA A C 1
ATOM 637 O O . ALA A 1 87 ? 4.971 11.111 -7.015 1.00 90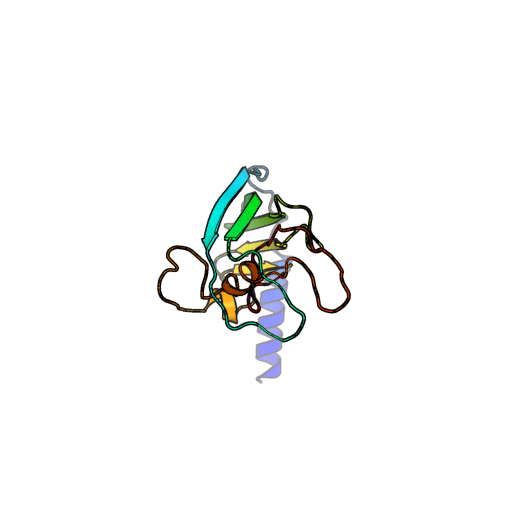.56 87 ALA A O 1
ATOM 638 N N . GLN A 1 88 ? 4.027 9.237 -7.832 1.00 85.31 88 GLN A N 1
ATOM 639 C CA . GLN A 1 88 ? 4.006 9.635 -9.235 1.00 85.31 88 GLN A CA 1
ATOM 640 C C . GLN A 1 88 ? 2.581 9.950 -9.698 1.00 85.31 88 GLN A C 1
ATOM 642 O O . GLN A 1 88 ? 1.596 9.446 -9.166 1.00 85.31 88 GLN A O 1
ATOM 647 N N . GLN A 1 89 ? 2.469 10.797 -10.723 1.00 80.25 89 GLN A N 1
ATOM 648 C CA . GLN A 1 89 ? 1.184 11.054 -11.362 1.00 80.25 89 GLN A CA 1
ATOM 649 C C . GLN A 1 89 ? 0.814 9.865 -12.254 1.00 80.25 89 GLN A C 1
ATOM 651 O O . GLN A 1 89 ? 1.520 9.567 -13.221 1.00 80.25 89 GLN A O 1
ATOM 656 N N . GLY A 1 90 ? -0.306 9.219 -11.941 1.00 73.75 90 GLY A N 1
ATOM 657 C CA . GLY A 1 90 ? -0.790 8.025 -12.627 1.00 73.75 90 GLY A CA 1
ATOM 658 C C . GLY A 1 90 ? -2.282 8.078 -12.943 1.00 73.75 90 GLY A C 1
ATOM 659 O O . GLY A 1 90 ? -2.983 9.032 -12.605 1.00 73.75 90 GLY A O 1
ATOM 660 N N . GLY A 1 91 ? -2.758 7.046 -13.644 1.00 76.38 91 GLY A N 1
ATOM 661 C CA . GLY A 1 91 ? -4.193 6.812 -13.831 1.00 76.38 91 GLY A CA 1
ATOM 662 C C . GLY A 1 91 ? -4.865 6.285 -12.563 1.00 76.38 91 GLY A C 1
ATOM 663 O O . GLY A 1 91 ? -6.037 6.580 -12.346 1.00 76.38 91 GLY A O 1
ATOM 664 N N . ASP A 1 92 ? -4.098 5.571 -11.737 1.00 77.75 92 ASP A N 1
ATOM 665 C CA . ASP A 1 92 ? -4.456 5.251 -10.366 1.00 77.75 92 ASP A CA 1
ATOM 666 C C . ASP A 1 92 ? -3.573 6.065 -9.434 1.00 77.75 92 ASP A C 1
ATOM 668 O O . ASP A 1 92 ? -2.351 6.000 -9.530 1.00 77.75 92 ASP A O 1
ATOM 672 N N . GLN A 1 93 ? -4.178 6.940 -8.642 1.00 89.88 93 GLN A N 1
ATOM 673 C CA . GLN A 1 93 ? -3.437 7.810 -7.728 1.00 89.88 93 GLN A CA 1
ATOM 674 C C . GLN A 1 93 ? -3.504 7.269 -6.300 1.00 89.88 93 GLN A C 1
ATOM 676 O O . GLN A 1 93 ? -2.661 7.627 -5.482 1.00 89.88 93 GLN A O 1
ATOM 681 N N . ILE A 1 94 ? -4.521 6.462 -5.998 1.00 90.75 94 ILE A N 1
ATOM 682 C CA . ILE A 1 94 ? -4.740 5.852 -4.695 1.00 90.75 94 ILE A CA 1
ATOM 683 C C . ILE A 1 94 ? -4.801 4.352 -4.940 1.00 90.75 94 ILE A C 1
ATOM 685 O O . ILE A 1 94 ? -5.821 3.910 -5.448 1.00 90.75 94 ILE A O 1
ATOM 689 N N . ASP A 1 95 ? -3.743 3.636 -4.566 1.00 83.50 95 ASP A N 1
ATOM 690 C CA . ASP A 1 95 ? -3.659 2.179 -4.703 1.00 83.50 95 ASP A CA 1
ATOM 691 C C . ASP A 1 95 ? -4.624 1.538 -3.683 1.00 83.50 95 ASP A C 1
ATOM 693 O O . ASP A 1 95 ? -5.834 1.445 -3.893 1.00 83.50 95 ASP A O 1
ATOM 697 N N . GLU A 1 96 ? -4.189 1.269 -2.449 1.00 90.25 96 GLU A N 1
ATOM 698 C CA . GLU A 1 96 ? -5.115 0.735 -1.447 1.00 90.25 96 GLU A CA 1
ATOM 699 C C . GLU A 1 96 ? -5.815 1.794 -0.587 1.00 90.25 96 GLU A C 1
ATOM 701 O O . GLU A 1 96 ? -5.206 2.635 0.083 1.00 90.25 96 GLU A O 1
ATOM 706 N N . GLN A 1 97 ? -7.138 1.654 -0.484 1.00 94.50 97 GLN A N 1
ATOM 707 C CA . GLN A 1 97 ? -7.994 2.461 0.377 1.00 94.50 97 GLN A CA 1
ATOM 708 C C . GLN A 1 97 ? -8.997 1.582 1.127 1.00 94.50 97 GLN A C 1
ATOM 710 O O . GLN A 1 97 ? -10.078 1.256 0.627 1.00 94.50 97 GLN A O 1
ATOM 715 N N . TYR A 1 98 ? -8.699 1.260 2.384 1.00 95.62 98 TYR A N 1
ATOM 716 C CA . TYR A 1 98 ? -9.557 0.377 3.172 1.00 95.62 98 TYR A CA 1
ATOM 717 C C . TYR A 1 98 ? -9.596 0.695 4.666 1.00 95.62 98 TYR A C 1
ATOM 719 O O . TYR A 1 98 ? -8.717 1.329 5.254 1.00 95.62 98 TYR A O 1
ATOM 727 N N . MET A 1 99 ? -10.646 0.184 5.303 1.00 97.06 99 MET A N 1
ATOM 728 C CA . MET A 1 99 ? -10.816 0.114 6.748 1.00 97.06 99 MET A CA 1
ATOM 729 C C . MET A 1 99 ? -10.681 -1.332 7.226 1.00 97.06 99 MET A C 1
ATOM 731 O O . MET A 1 99 ? -11.128 -2.269 6.564 1.00 97.06 99 MET A O 1
ATOM 735 N N . THR A 1 100 ? -10.128 -1.513 8.423 1.00 96.75 100 THR A N 1
ATOM 736 C CA . THR A 1 100 ? -10.114 -2.797 9.128 1.00 96.75 100 THR A CA 1
ATOM 737 C C . THR A 1 100 ? -10.964 -2.738 10.390 1.00 96.75 100 THR A C 1
ATOM 739 O O . THR A 1 100 ? -10.967 -1.741 11.111 1.00 96.75 100 THR A O 1
ATOM 742 N N . VAL A 1 101 ? -11.687 -3.822 10.665 1.00 96.19 101 VAL A N 1
ATOM 743 C CA . VAL A 1 101 ? -12.424 -4.038 11.914 1.00 96.19 101 VAL A CA 1
ATOM 744 C C . VAL A 1 101 ? -11.968 -5.366 12.497 1.00 96.19 101 VAL A C 1
ATOM 746 O O . VAL A 1 101 ? -12.242 -6.423 11.924 1.00 96.19 101 VAL A O 1
ATOM 749 N N . SER A 1 102 ? -11.275 -5.317 13.632 1.00 95.75 102 SER A N 1
ATOM 750 C CA . SER A 1 102 ? -10.619 -6.485 14.223 1.00 95.75 102 SER A CA 1
ATOM 751 C C . SER A 1 102 ? -11.043 -6.710 15.671 1.00 95.75 102 SER A C 1
ATOM 753 O O . SER A 1 102 ? -11.200 -5.771 16.448 1.00 95.75 102 SER A O 1
ATOM 755 N N . GLY A 1 103 ? -11.199 -7.971 16.062 1.00 94.31 103 GLY A N 1
ATOM 756 C CA . GLY A 1 103 ? -11.553 -8.369 17.423 1.00 94.31 103 GLY A CA 1
ATOM 757 C C . GLY A 1 103 ? -11.326 -9.860 17.656 1.00 94.31 103 GLY A C 1
ATOM 758 O O . GLY A 1 103 ? -10.605 -10.519 16.911 1.00 94.31 103 GLY A O 1
ATOM 759 N N . GLY A 1 104 ? -11.983 -10.428 18.672 1.00 93.25 104 GLY A N 1
ATOM 760 C CA . GLY A 1 104 ? -11.907 -11.873 18.947 1.00 93.25 104 GLY A CA 1
ATOM 761 C C . GLY A 1 104 ? -12.459 -12.763 17.821 1.00 93.25 104 GLY A C 1
ATOM 762 O O . GLY A 1 104 ? -12.211 -13.963 17.810 1.00 93.25 104 GLY A O 1
ATOM 763 N N . PHE A 1 105 ? -13.188 -12.178 16.867 1.00 92.44 105 PHE A N 1
ATOM 764 C CA . PHE A 1 105 ? -13.725 -12.840 15.677 1.00 92.44 105 PHE A CA 1
ATOM 765 C C . PHE A 1 105 ? -12.755 -12.851 14.480 1.00 92.44 105 PHE A C 1
ATOM 767 O O . PHE A 1 105 ? -13.123 -13.332 13.411 1.00 92.44 105 PHE A O 1
ATOM 774 N N . GLY A 1 106 ? -11.539 -12.318 14.628 1.00 93.38 106 GLY A N 1
ATOM 775 C CA . GLY A 1 106 ? -10.609 -12.098 13.520 1.00 93.38 106 GLY A CA 1
ATOM 776 C C . GLY A 1 106 ? -10.708 -10.675 12.974 1.00 93.38 106 GLY A C 1
ATOM 777 O O . GLY A 1 106 ? -10.986 -9.744 13.731 1.00 93.38 106 GLY A O 1
ATOM 778 N N . GLN A 1 107 ? -10.456 -10.505 11.676 1.00 94.12 107 GLN A N 1
ATOM 779 C CA . GLN A 1 107 ? -10.414 -9.203 11.009 1.00 94.12 107 GLN A CA 1
ATOM 780 C C . GLN A 1 107 ? -11.289 -9.195 9.759 1.00 94.12 107 GLN A C 1
ATOM 782 O O . GLN A 1 107 ? -11.230 -10.109 8.939 1.00 94.12 107 GLN A O 1
ATOM 787 N N . ILE A 1 108 ? -12.061 -8.124 9.611 1.00 94.75 108 ILE A N 1
ATOM 788 C CA . ILE A 1 108 ? -12.816 -7.791 8.407 1.00 94.75 108 ILE A CA 1
ATOM 789 C C . ILE A 1 108 ? -12.119 -6.602 7.745 1.00 94.75 108 ILE A C 1
ATOM 791 O O . ILE A 1 108 ? -11.735 -5.657 8.437 1.00 94.75 108 ILE A O 1
ATOM 795 N N . ILE A 1 109 ? -11.949 -6.659 6.424 1.00 94.50 109 ILE A N 1
ATOM 796 C CA . ILE A 1 109 ? -11.411 -5.566 5.604 1.00 94.50 109 ILE A CA 1
ATOM 797 C C . ILE A 1 109 ? -12.531 -5.070 4.691 1.00 94.50 109 ILE A C 1
ATOM 799 O O . ILE A 1 109 ? -13.253 -5.882 4.112 1.00 94.50 109 ILE A O 1
ATOM 803 N N . ILE A 1 110 ? -12.705 -3.753 4.614 1.00 94.00 110 ILE A N 1
ATOM 804 C CA . ILE A 1 110 ? -13.743 -3.098 3.815 1.00 94.00 110 ILE A CA 1
ATOM 805 C C . ILE A 1 110 ? -13.085 -1.978 3.013 1.00 94.00 110 ILE A C 1
ATOM 807 O O . ILE A 1 110 ? -12.579 -1.027 3.609 1.00 94.00 110 ILE A O 1
ATOM 811 N N . GLY A 1 111 ? -13.125 -2.082 1.688 1.00 93.62 111 GLY A N 1
ATOM 812 C CA . GLY A 1 111 ? -12.514 -1.131 0.762 1.00 93.62 111 GLY A CA 1
ATOM 813 C C . GLY A 1 111 ? -11.658 -1.842 -0.278 1.00 93.62 111 GLY A C 1
ATOM 814 O O . GLY A 1 111 ? -11.810 -3.051 -0.475 1.00 93.62 111 GLY A O 1
ATOM 815 N N . ASP A 1 112 ? -10.770 -1.074 -0.891 1.00 90.69 112 ASP A N 1
ATOM 816 C CA . ASP A 1 112 ? -9.881 -1.515 -1.956 1.00 90.69 112 ASP A CA 1
ATOM 817 C C . ASP A 1 112 ? -8.572 -1.991 -1.327 1.00 90.69 112 ASP A C 1
ATOM 819 O O . ASP A 1 112 ? -7.862 -1.246 -0.656 1.00 90.69 112 ASP A O 1
ATOM 823 N N . GLU A 1 113 ? -8.342 -3.294 -1.425 1.00 89.50 113 GLU A N 1
ATOM 824 C CA . GLU A 1 113 ? -7.220 -4.010 -0.833 1.00 89.50 113 GLU A CA 1
ATOM 825 C C . GLU A 1 113 ? -6.914 -5.212 -1.722 1.00 89.50 113 GLU A C 1
ATOM 827 O O . GLU A 1 113 ? -7.810 -5.793 -2.347 1.00 89.50 113 GLU A O 1
ATOM 832 N N . ASN A 1 114 ? -5.651 -5.632 -1.708 1.00 84.62 114 ASN A N 1
ATOM 833 C CA . ASN A 1 114 ? -5.175 -6.800 -2.422 1.00 84.62 114 ASN A CA 1
ATOM 834 C C . ASN A 1 114 ? -6.077 -8.032 -2.271 1.00 84.62 114 ASN A C 1
ATOM 836 O O . ASN A 1 114 ? -6.579 -8.370 -1.190 1.00 84.62 114 ASN A O 1
ATOM 840 N N . SER A 1 115 ? -6.228 -8.760 -3.380 1.00 83.94 115 SER A N 1
ATOM 841 C CA . SER A 1 115 ? -7.030 -9.980 -3.410 1.00 83.94 115 SER A CA 1
ATOM 842 C C . SER A 1 115 ? -6.542 -11.000 -2.375 1.00 83.94 115 SER A C 1
ATOM 844 O O . SER A 1 115 ? -5.356 -11.088 -2.050 1.00 83.94 115 SER A O 1
ATOM 846 N N . ALA A 1 116 ? -7.451 -11.848 -1.887 1.00 83.00 116 ALA A N 1
ATOM 847 C CA . ALA A 1 116 ? -7.082 -12.904 -0.942 1.00 83.00 116 ALA A CA 1
ATOM 848 C C . ALA A 1 116 ? -5.977 -13.820 -1.501 1.00 83.00 116 ALA A C 1
ATOM 850 O O . ALA A 1 116 ? -5.109 -14.265 -0.756 1.00 83.00 116 ALA A O 1
ATOM 851 N N . MET A 1 117 ? -5.986 -14.069 -2.815 1.00 81.50 117 MET A N 1
ATOM 852 C CA . MET A 1 117 ? -4.943 -14.836 -3.493 1.00 81.50 117 MET A CA 1
ATOM 853 C C . MET A 1 117 ? -3.577 -14.157 -3.377 1.00 81.50 117 MET A C 1
ATOM 855 O O . MET A 1 117 ? -2.611 -14.834 -3.045 1.00 81.50 117 MET A O 1
ATOM 859 N N . TYR A 1 118 ? -3.507 -12.842 -3.599 1.00 79.75 118 TYR A N 1
ATOM 860 C CA . TYR A 1 118 ? -2.268 -12.072 -3.481 1.00 79.75 118 TYR A CA 1
ATOM 861 C C . TYR A 1 118 ? -1.723 -12.097 -2.052 1.00 79.75 118 TYR A C 1
ATOM 863 O O . TYR A 1 118 ? -0.569 -12.439 -1.824 1.00 79.75 118 TYR A O 1
ATOM 871 N N . LYS A 1 119 ? -2.587 -11.863 -1.058 1.00 83.19 119 LYS A N 1
ATOM 872 C CA . LYS A 1 119 ? -2.200 -11.857 0.365 1.00 83.19 119 LYS A CA 1
ATOM 873 C C . LYS A 1 119 ? -1.766 -13.226 0.896 1.00 83.19 119 LYS A C 1
ATOM 875 O O . LYS A 1 119 ? -1.092 -13.298 1.919 1.00 83.19 119 LYS A O 1
ATOM 880 N N . MET A 1 120 ? -2.186 -14.306 0.238 1.00 85.19 120 MET A N 1
ATOM 881 C CA . MET A 1 120 ? -1.816 -15.686 0.574 1.00 85.19 120 MET A CA 1
ATOM 882 C C . MET A 1 120 ? -0.760 -16.262 -0.377 1.00 85.19 120 MET A C 1
ATOM 884 O O . MET A 1 120 ? -0.466 -17.457 -0.312 1.00 85.19 120 MET A O 1
ATOM 888 N N . HIS A 1 121 ? -0.216 -15.448 -1.280 1.00 82.19 121 HIS A N 1
ATOM 889 C CA . HIS A 1 121 ? 0.808 -15.886 -2.206 1.00 82.19 121 HIS A CA 1
ATOM 890 C C . HIS A 1 121 ? 2.146 -16.066 -1.476 1.00 82.19 121 HIS A C 1
ATOM 892 O O . HIS A 1 121 ? 2.556 -15.226 -0.677 1.00 82.19 121 HIS A O 1
ATOM 898 N N . TYR A 1 122 ? 2.846 -17.158 -1.782 1.00 82.00 122 TYR A N 1
ATOM 899 C CA . TYR A 1 122 ? 4.176 -17.443 -1.251 1.00 82.00 122 TYR A CA 1
ATOM 900 C C . TYR A 1 122 ? 5.177 -17.528 -2.400 1.00 82.00 122 TYR A C 1
ATOM 902 O O . TYR A 1 122 ? 5.103 -18.441 -3.222 1.00 82.00 122 TYR A O 1
ATOM 910 N N . ALA A 1 123 ? 6.136 -16.608 -2.404 1.00 78.69 123 ALA A N 1
ATOM 911 C CA . ALA A 1 123 ? 7.272 -16.579 -3.316 1.00 78.69 123 ALA A CA 1
ATOM 912 C C . ALA A 1 123 ? 8.582 -16.441 -2.522 1.00 78.69 123 ALA A C 1
ATOM 914 O O . ALA A 1 123 ? 8.555 -16.062 -1.344 1.00 78.69 123 ALA A O 1
ATOM 915 N N . PRO A 1 124 ? 9.739 -16.750 -3.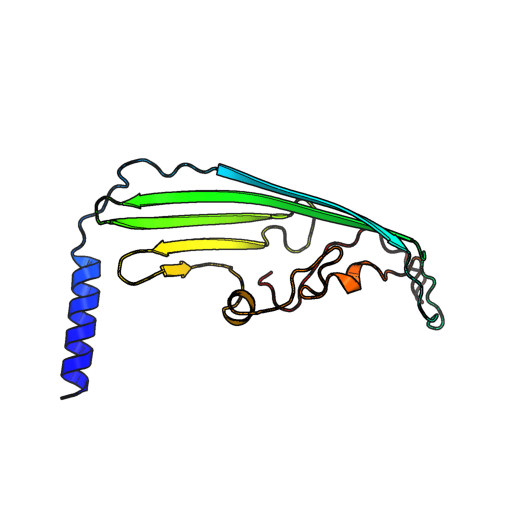134 1.00 76.31 124 PRO A N 1
ATOM 916 C CA . PRO A 1 124 ? 11.023 -16.278 -2.631 1.00 76.31 124 PRO A CA 1
ATOM 917 C C . PRO A 1 124 ? 10.995 -14.762 -2.409 1.00 76.31 124 PRO A C 1
ATOM 919 O O . PRO A 1 124 ? 10.249 -14.053 -3.078 1.00 76.31 124 PRO A O 1
ATOM 922 N N . SER A 1 125 ? 11.816 -14.263 -1.487 1.00 72.94 125 SER A N 1
ATOM 923 C CA . SER A 1 125 ? 11.997 -12.818 -1.346 1.00 72.94 125 SER A CA 1
ATOM 924 C C . SER A 1 125 ? 12.483 -12.225 -2.666 1.00 72.94 125 SER A C 1
ATOM 926 O O . SER A 1 125 ? 13.468 -12.712 -3.227 1.00 72.94 125 SER A O 1
ATOM 928 N N . ASP A 1 126 ? 11.810 -11.176 -3.134 1.00 67.38 126 ASP A N 1
ATOM 929 C CA . ASP A 1 126 ? 12.306 -10.378 -4.245 1.00 67.38 126 ASP A CA 1
ATOM 930 C C . ASP A 1 126 ? 13.553 -9.604 -3.786 1.00 67.38 126 ASP A C 1
ATOM 932 O O . ASP A 1 126 ? 13.587 -8.998 -2.712 1.00 67.38 126 ASP A O 1
ATOM 936 N N . PHE A 1 127 ? 14.606 -9.660 -4.598 1.00 68.44 127 PHE A N 1
ATOM 937 C CA . PHE A 1 127 ? 15.811 -8.854 -4.436 1.00 68.44 127 PHE A CA 1
ATOM 938 C C . PHE A 1 127 ? 16.038 -8.108 -5.745 1.00 68.44 127 PHE A C 1
ATOM 940 O O . PHE A 1 127 ? 16.370 -8.725 -6.757 1.00 68.44 127 PHE A O 1
ATOM 947 N N . GLY A 1 128 ? 15.882 -6.787 -5.728 1.00 69.50 128 GLY A N 1
ATOM 948 C CA . GLY A 1 128 ? 15.932 -5.996 -6.953 1.00 69.50 128 GLY A CA 1
ATOM 949 C C . GLY A 1 128 ? 14.537 -5.766 -7.526 1.00 69.50 128 GLY A C 1
ATOM 950 O O . GLY A 1 128 ? 13.630 -5.386 -6.799 1.0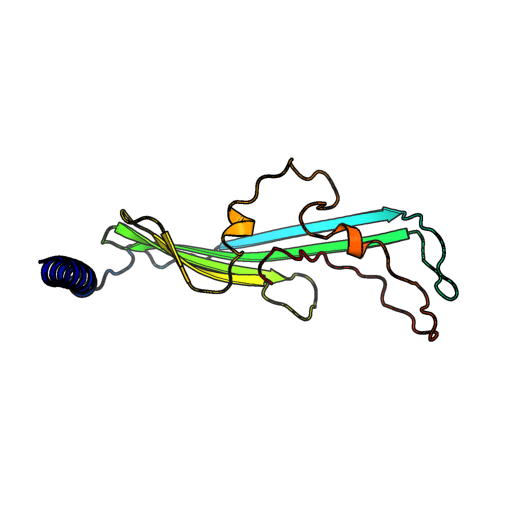0 69.50 128 GLY A O 1
ATOM 951 N N . ILE A 1 129 ? 14.384 -5.997 -8.830 1.00 69.12 129 ILE A N 1
ATOM 952 C CA . ILE A 1 129 ? 13.122 -5.810 -9.559 1.00 69.12 129 ILE A CA 1
ATOM 953 C C . ILE A 1 129 ? 12.103 -6.860 -9.090 1.00 69.12 129 ILE A C 1
ATOM 955 O O . ILE A 1 129 ? 12.437 -8.047 -9.063 1.00 69.12 129 ILE A O 1
ATOM 959 N N . GLY A 1 130 ? 10.875 -6.447 -8.757 1.00 69.75 130 GLY A N 1
ATOM 960 C CA . GLY A 1 130 ? 9.812 -7.339 -8.289 1.00 69.75 130 GLY A CA 1
ATOM 961 C C . GLY A 1 130 ? 9.361 -8.323 -9.369 1.00 69.75 130 GLY A C 1
ATOM 962 O O . GLY A 1 130 ? 8.566 -8.028 -10.264 1.00 69.75 130 GLY A O 1
ATOM 963 N N . THR A 1 131 ? 9.890 -9.543 -9.319 1.00 69.12 131 THR A N 1
ATOM 964 C CA . THR A 1 131 ? 9.585 -10.563 -10.335 1.00 69.12 131 THR A CA 1
ATOM 965 C C . THR A 1 131 ? 8.177 -11.121 -10.183 1.00 69.12 131 THR A C 1
ATOM 967 O O . THR A 1 131 ? 7.580 -11.594 -11.152 1.00 69.12 131 THR A O 1
ATOM 970 N N . ASN A 1 132 ? 7.632 -11.030 -8.973 1.00 68.69 132 ASN A N 1
ATOM 971 C CA . ASN A 1 132 ? 6.317 -11.538 -8.626 1.00 68.69 132 ASN A CA 1
ATOM 972 C C . ASN A 1 132 ? 5.181 -10.519 -8.845 1.00 68.69 132 ASN A C 1
ATOM 974 O O . ASN A 1 132 ? 4.003 -10.877 -8.838 1.00 68.69 132 ASN A O 1
ATOM 978 N N . SER A 1 133 ? 5.542 -9.257 -9.075 1.00 65.56 133 SER A N 1
ATOM 979 C CA . SER A 1 133 ? 4.658 -8.097 -9.208 1.00 65.56 133 SER A CA 1
ATOM 980 C C . SER A 1 133 ? 4.659 -7.506 -10.621 1.00 65.56 133 SER A C 1
ATOM 982 O O . SER A 1 133 ? 4.232 -6.385 -10.811 1.00 65.56 133 SER A O 1
ATOM 984 N N . GLY A 1 134 ? 5.097 -8.229 -11.660 1.00 64.19 134 GLY A N 1
ATOM 985 C CA . GLY A 1 134 ? 5.005 -7.745 -13.054 1.00 64.19 134 GLY A CA 1
ATOM 986 C C . GLY A 1 134 ? 5.943 -6.579 -13.422 1.00 64.19 134 GLY A C 1
ATOM 987 O O . GLY A 1 134 ? 5.970 -6.150 -14.581 1.00 64.19 134 GLY A O 1
ATOM 988 N N . ASP A 1 135 ? 6.778 -6.142 -12.481 1.00 71.38 135 ASP A N 1
ATOM 989 C CA . ASP A 1 135 ? 7.679 -4.984 -12.558 1.00 71.38 135 ASP A CA 1
ATOM 990 C C . ASP A 1 135 ? 8.711 -5.077 -13.680 1.00 71.38 135 ASP A C 1
ATOM 992 O O . ASP A 1 135 ? 9.206 -4.076 -14.201 1.00 71.38 135 ASP A O 1
ATOM 996 N N . VAL A 1 136 ? 9.002 -6.304 -14.110 1.00 69.94 136 VAL A N 1
ATOM 997 C CA . VAL A 1 136 ? 9.901 -6.608 -15.226 1.00 69.94 136 VAL A CA 1
ATOM 998 C C . VAL A 1 136 ? 9.462 -5.958 -16.543 1.00 69.94 136 VAL A C 1
ATOM 1000 O O . VAL A 1 136 ? 10.301 -5.685 -17.400 1.00 69.94 136 VAL A O 1
ATOM 1003 N N . THR A 1 137 ? 8.168 -5.670 -16.711 1.00 70.25 137 THR A N 1
ATOM 1004 C CA . THR A 1 137 ? 7.628 -5.071 -17.944 1.00 70.25 137 THR A CA 1
ATOM 1005 C C . THR A 1 137 ? 7.939 -3.579 -18.076 1.00 70.25 137 THR A C 1
ATOM 1007 O O . THR A 1 137 ? 8.016 -3.067 -19.193 1.00 70.25 137 THR A O 1
ATOM 1010 N N . SER A 1 138 ? 8.212 -2.881 -16.970 1.00 73.62 138 SER A N 1
ATOM 1011 C CA . SER A 1 138 ? 8.472 -1.433 -16.965 1.00 73.62 138 SER A CA 1
ATOM 1012 C C . SER A 1 138 ? 9.823 -1.054 -17.582 1.00 73.62 138 SER A C 1
ATOM 1014 O O . SER A 1 138 ? 10.031 0.105 -17.945 1.00 73.62 138 SER A O 1
ATOM 1016 N N . TRP A 1 139 ? 10.713 -2.034 -17.755 1.00 74.12 139 TRP A N 1
ATOM 1017 C CA . TRP A 1 139 ? 12.080 -1.876 -18.259 1.00 74.12 139 TRP A CA 1
ATOM 1018 C C . TRP A 1 139 ? 12.208 -1.931 -19.788 1.00 74.12 139 TRP A C 1
ATOM 1020 O O . TRP A 1 139 ? 13.284 -1.668 -20.331 1.00 74.12 139 TRP A O 1
ATOM 1030 N N . ASN A 1 140 ? 11.125 -2.270 -20.489 1.00 70.38 140 ASN A N 1
ATOM 1031 C CA . ASN A 1 140 ? 11.118 -2.501 -21.927 1.00 70.38 140 ASN A CA 1
ATOM 1032 C C . ASN A 1 140 ? 10.164 -1.535 -22.652 1.00 70.38 140 ASN A C 1
ATOM 1034 O O . ASN A 1 140 ? 9.063 -1.910 -23.055 1.00 70.38 140 ASN A O 1
ATOM 1038 N N . LYS A 1 141 ? 10.577 -0.269 -22.786 1.00 68.25 141 LYS A N 1
ATOM 1039 C CA . LYS A 1 141 ? 9.798 0.772 -23.476 1.00 68.25 141 LYS A CA 1
ATOM 1040 C C . LYS A 1 141 ? 10.506 1.240 -24.755 1.00 68.25 141 LYS A C 1
ATOM 1042 O O .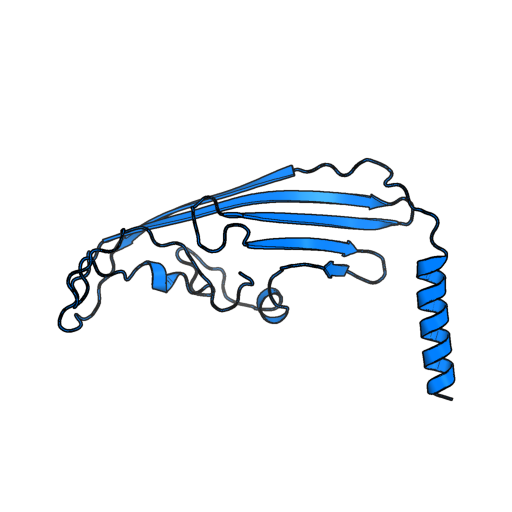 LYS A 1 141 ? 11.697 1.557 -24.673 1.00 68.25 141 LYS A O 1
ATOM 1047 N N . PRO A 1 142 ? 9.812 1.297 -25.909 1.00 64.19 142 PRO A N 1
ATOM 1048 C CA . PRO A 1 142 ? 10.400 1.794 -27.149 1.00 64.19 142 PRO A CA 1
ATOM 1049 C C . PRO A 1 142 ? 10.668 3.302 -27.056 1.00 64.19 142 PRO A C 1
ATOM 1051 O O . PRO A 1 142 ? 9.903 4.044 -26.438 1.00 64.19 142 PRO A O 1
ATOM 1054 N N . VAL A 1 143 ? 11.768 3.754 -27.660 1.00 65.12 143 VAL A N 1
ATOM 1055 C CA . VAL A 1 143 ? 12.090 5.185 -27.840 1.00 65.12 143 VAL A CA 1
ATOM 1056 C C . VAL A 1 143 ? 11.365 5.785 -29.039 1.00 65.12 143 VAL A C 1
ATOM 1058 O O . VAL A 1 143 ? 11.082 6.982 -29.041 1.00 65.12 143 VAL A O 1
ATOM 1061 N N . SER A 1 144 ? 11.033 4.949 -30.018 1.00 66.25 144 SER A N 1
ATOM 1062 C CA . SER A 1 144 ? 10.123 5.262 -31.111 1.00 66.25 144 SER A CA 1
ATOM 1063 C C . SER A 1 144 ? 9.332 4.003 -31.426 1.00 66.25 144 SER A C 1
ATOM 1065 O O . SER A 1 144 ? 9.934 2.943 -31.626 1.00 66.25 144 SER A O 1
ATOM 1067 N N . ASP A 1 145 ? 8.008 4.110 -31.461 1.00 61.28 145 ASP A N 1
ATOM 1068 C CA . ASP A 1 145 ? 7.187 3.019 -31.970 1.00 61.28 145 ASP A CA 1
ATOM 1069 C C . ASP A 1 145 ? 7.140 3.008 -33.510 1.00 61.28 145 ASP A C 1
ATOM 1071 O O . ASP A 1 145 ? 7.657 3.908 -34.182 1.00 61.28 145 ASP A O 1
ATOM 1075 N N . ALA A 1 146 ? 6.523 1.967 -34.076 1.00 59.16 146 ALA A N 1
ATOM 1076 C CA . ALA A 1 146 ? 6.364 1.783 -35.519 1.00 59.16 146 ALA A CA 1
ATOM 1077 C C . ALA A 1 146 ? 5.520 2.880 -36.196 1.00 59.16 146 ALA A C 1
ATOM 1079 O O . ALA A 1 146 ? 5.511 2.970 -37.426 1.00 59.16 146 ALA A O 1
ATOM 1080 N N . GLU A 1 147 ? 4.819 3.698 -35.412 1.00 64.31 147 GLU A N 1
ATOM 1081 C CA . GLU A 1 147 ? 3.997 4.823 -35.855 1.00 64.31 147 GLU A CA 1
ATOM 1082 C C . GLU A 1 147 ? 4.765 6.159 -35.752 1.00 64.31 147 GLU A C 1
ATOM 1084 O O . GLU A 1 147 ? 4.342 7.159 -36.334 1.00 64.31 147 GLU A O 1
ATOM 1089 N N . GLY A 1 148 ? 5.961 6.151 -35.146 1.00 60.84 148 GLY A N 1
ATOM 1090 C CA . GLY A 1 148 ? 6.851 7.304 -35.002 1.00 60.84 148 GLY A CA 1
ATOM 1091 C C . GLY A 1 148 ? 6.620 8.109 -33.722 1.00 60.84 148 GLY A C 1
ATOM 1092 O O . GLY A 1 148 ? 7.186 9.198 -33.584 1.00 60.84 148 GLY A O 1
ATOM 1093 N N . ASP A 1 149 ? 5.815 7.592 -32.794 1.00 57.50 149 ASP A N 1
ATOM 1094 C CA . ASP A 1 149 ? 5.513 8.255 -31.533 1.00 57.50 149 ASP A CA 1
ATOM 1095 C C . ASP A 1 149 ? 6.640 8.010 -30.518 1.00 57.50 149 ASP A C 1
ATOM 1097 O O . ASP A 1 149 ? 7.187 6.911 -30.391 1.00 57.50 149 ASP A O 1
ATOM 1101 N N . SER A 1 150 ? 7.006 9.061 -29.777 1.00 55.16 150 SER A N 1
ATOM 1102 C CA . SER A 1 150 ? 8.005 8.988 -28.702 1.00 55.16 150 SER A CA 1
ATOM 1103 C C . SER A 1 150 ? 7.304 8.926 -27.348 1.00 55.16 150 SER A C 1
ATOM 1105 O O . SER A 1 150 ? 6.554 9.831 -26.978 1.00 55.16 150 SER A O 1
ATOM 1107 N N . ILE A 1 151 ? 7.539 7.852 -26.589 1.00 52.84 151 ILE A N 1
ATOM 1108 C CA . ILE A 1 151 ? 6.954 7.678 -25.255 1.00 52.84 151 ILE A CA 1
ATOM 1109 C C . ILE A 1 151 ? 7.920 8.201 -24.187 1.00 52.84 151 ILE A C 1
ATOM 1111 O O . ILE A 1 151 ? 9.118 7.916 -24.193 1.00 52.84 151 ILE A O 1
ATOM 1115 N N . ALA A 1 152 ? 7.380 8.963 -23.232 1.00 47.88 152 ALA A N 1
ATOM 1116 C CA . ALA A 1 152 ? 8.104 9.429 -22.056 1.00 47.88 152 ALA A CA 1
ATOM 1117 C C . ALA A 1 152 ? 8.731 8.249 -21.284 1.00 47.88 152 ALA A C 1
ATOM 1119 O O . ALA A 1 152 ? 8.050 7.300 -20.893 1.00 47.88 152 ALA A O 1
ATOM 1120 N N . MET A 1 153 ? 10.039 8.338 -21.033 1.00 48.84 153 MET A N 1
ATOM 1121 C CA . MET A 1 153 ? 10.899 7.260 -20.518 1.00 48.84 153 MET A CA 1
ATOM 1122 C C . MET A 1 153 ? 10.688 6.882 -19.034 1.00 48.84 153 MET A C 1
ATOM 1124 O O . MET A 1 153 ? 11.551 6.247 -18.438 1.00 48.84 153 MET A O 1
ATOM 1128 N N . GLY A 1 154 ? 9.557 7.247 -18.424 1.00 46.47 154 GLY A N 1
ATOM 1129 C CA . GLY A 1 154 ? 9.217 6.882 -17.045 1.00 46.47 154 GLY A CA 1
ATOM 1130 C C . GLY A 1 154 ? 8.309 5.656 -17.003 1.00 46.47 154 GLY A C 1
ATOM 1131 O O . GLY A 1 154 ? 7.156 5.706 -17.438 1.00 46.47 154 GLY A O 1
ATOM 1132 N N . GLY A 1 155 ? 8.818 4.521 -16.529 1.00 49.50 155 GLY A N 1
ATOM 1133 C CA . GLY A 1 155 ? 8.001 3.390 -16.076 1.00 49.50 155 GLY A CA 1
ATOM 1134 C C . GLY A 1 155 ? 7.560 3.580 -14.629 1.00 49.50 155 GLY A C 1
ATOM 1135 O O . GLY A 1 155 ? 8.302 4.156 -13.845 1.00 49.50 155 GLY A O 1
ATOM 1136 N N . HIS A 1 156 ? 6.369 3.094 -14.298 1.00 50.91 156 HIS A N 1
ATOM 1137 C CA . HIS A 1 156 ? 5.962 2.774 -12.930 1.00 50.91 156 HIS A CA 1
ATOM 1138 C C . HIS A 1 156 ? 5.704 1.265 -12.875 1.00 50.91 156 HIS A C 1
ATOM 1140 O O . HIS A 1 156 ? 5.429 0.646 -13.912 1.00 50.91 156 HIS A O 1
ATOM 1146 N N . TYR A 1 157 ? 5.892 0.663 -11.710 1.00 52.47 157 TYR A N 1
ATOM 1147 C CA . TYR A 1 157 ? 5.684 -0.763 -11.475 1.00 52.47 157 TYR A CA 1
ATOM 1148 C C . TYR A 1 157 ? 4.188 -1.086 -11.395 1.00 52.47 157 TYR A C 1
ATOM 1150 O O . TYR A 1 157 ? 3.404 -0.238 -10.984 1.00 52.47 157 TYR A O 1
ATOM 1158 N N . ARG A 1 158 ? 3.769 -2.256 -11.908 1.00 51.16 158 ARG A N 1
ATOM 1159 C CA . ARG A 1 158 ? 2.353 -2.674 -11.944 1.00 51.16 158 ARG A CA 1
ATOM 1160 C C . ARG A 1 158 ? 2.222 -4.194 -11.917 1.00 51.16 158 ARG A C 1
ATOM 1162 O O . ARG A 1 158 ? 2.543 -4.867 -12.903 1.00 51.16 158 ARG A O 1
ATOM 1169 N N . ALA A 1 159 ? 1.630 -4.717 -10.847 1.00 46.41 159 ALA A N 1
ATOM 1170 C CA . ALA A 1 159 ? 1.342 -6.139 -10.712 1.00 46.41 159 ALA A CA 1
ATOM 1171 C C . ALA A 1 159 ? 0.008 -6.542 -11.338 1.00 46.41 159 ALA A C 1
ATOM 1173 O O . ALA A 1 159 ? -1.001 -5.883 -11.114 1.00 46.41 159 ALA A O 1
ATOM 1174 N N . PRO A 1 160 ? -0.059 -7.684 -12.051 1.00 44.31 160 PRO A N 1
ATOM 1175 C CA . PRO A 1 160 ? -1.331 -8.239 -12.513 1.00 44.31 160 PRO A CA 1
ATOM 1176 C C . PRO A 1 160 ? -2.168 -8.850 -11.377 1.00 44.31 160 PRO A C 1
ATOM 1178 O O . PRO A 1 160 ? -3.311 -9.242 -11.609 1.00 44.31 160 PRO A O 1
ATOM 1181 N N . PHE A 1 161 ? -1.601 -8.984 -10.172 1.00 43.78 161 PHE A N 1
ATOM 1182 C CA . PHE A 1 161 ? -2.239 -9.665 -9.043 1.00 43.78 161 PHE A CA 1
ATOM 1183 C C . PHE A 1 161 ? -2.435 -8.794 -7.799 1.00 43.78 161 PHE A C 1
ATOM 1185 O O . PHE A 1 161 ? -3.161 -9.232 -6.900 1.00 43.78 161 PHE A O 1
ATOM 1192 N N . GLY A 1 162 ? -1.827 -7.605 -7.754 1.00 43.16 162 GLY A N 1
ATOM 1193 C CA . GLY A 1 162 ? -2.153 -6.603 -6.745 1.00 43.16 162 GLY A CA 1
ATOM 1194 C C . GLY A 1 162 ? -3.531 -6.010 -7.041 1.00 43.16 162 GLY A C 1
ATOM 1195 O O . GLY A 1 162 ? -3.929 -5.939 -8.206 1.00 43.16 162 GLY A O 1
ATOM 1196 N N . ALA A 1 163 ? -4.299 -5.660 -6.010 1.00 39.31 163 ALA A N 1
ATOM 1197 C CA . ALA A 1 163 ? -5.335 -4.655 -6.215 1.00 39.31 163 ALA A CA 1
ATOM 1198 C C . ALA A 1 163 ? -4.641 -3.359 -6.655 1.00 39.31 163 ALA A C 1
ATOM 1200 O O . ALA A 1 163 ? -3.451 -3.201 -6.414 1.00 39.31 163 ALA A O 1
ATOM 1201 N N . THR A 1 164 ? -5.376 -2.593 -7.446 1.00 42.06 164 THR A N 1
ATOM 1202 C CA . THR A 1 164 ? -4.935 -1.403 -8.168 1.00 42.06 164 THR A CA 1
ATOM 1203 C C . THR A 1 164 ? -4.756 -0.212 -7.264 1.00 42.06 164 THR A C 1
ATOM 1205 O O . THR A 1 164 ? -5.670 -0.077 -6.415 1.00 42.06 164 THR A O 1
#

Foldseek 3Di:
DVVVVVVVVVCVVVCVVVPPDPFDFPDDKDKDKDKDKDKDKAFDDDDDDPQFAWPRIAIEIWMWIWTKIWTATPVGKIKIWIWIATPDDDPDGTQWTWMWIAGPVGIDIDGFFFDPCVVPDDDPDDDPQPPQFQRVVQGTDTCQGNVGDGDDRYGYTGGPRTRD

Sequence (164 aa):
MKKILLGSTAIVAAGMIASTPSAIAAEKMKLSVGGYMEQWFGFTSQDDVTGQDYSGFSTVSDGEIHFKGSTKLDNGISIGVNVQLEAQQGGDQIDEQYMTVSGGFGQIIIGDENSAMYKMHYAPSDFGIGTNSGDVTSWNKPVSDAEGDSIAMGGHYRAPFGAT

pLDDT: mean 77.5, std 14.83, range [39.31, 97.75]

Radius of gyration: 23.18 Å; chains: 1; bounding box: 54×39×62 Å

Secondary structure (DSSP, 8-state):
-HHHHHHHHHHHHHHHHHHS----BSSPPEEEEEEEEEEEEEE---PPPTT-EE-SEEEEEEEEEEEEEEEEBTTS-EEEEEEEEESS--S-SEEEEEEEEEETTEEEEEEE---HHHHT---PPP-SS-TTTTGGGGG--EEE-TT-PPPPSEE----SSS--